Protein AF-A0A8E2ET18-F1 (afdb_monomer)

Sequence (145 aa):
GAASPPLRLKVGKSISYATQSGSLPVLRWWCASGIAFPHEDTVAKLASTHGHVPILDFWRRLRGEKMLFDNQVLVGATKMGHADVLEWWKRSGLRVEYKTCDIEEALEDGVEGERGRAVRRWWARNGLNLGVGTSEWMRTKVLCS

pLDDT: mean 87.76, std 13.19, range [45.88, 98.56]

Foldseek 3Di:
DDDDPPPPDPPDCVLVVCLLVLPPVVVVVVVVVPNDDPDQQSSLLSNLLNQNLVSVVVQCVVQPLNRHYALSSLLSNQQALRLVSLVSCQASQHKYKDFLQSNVVSLVNHDDDPSSVSSVVSCVVVPNDPDDDDDRRGDIDIRYD

Secondary structure (DSSP, 8-state):
-PPPPP-----TTHHHHHHHTT-HHHHHHHHHHT---S-THHHHHHHHHTT-HHHHHHHHHHHGGG----THHHHHHHHTT-HHHHHHHHHT---EEEEHHHHHHHHHTS--HHHHHHHHHHHHHTT--TTS-SSSTT-EEEE--

Mean predicted aligned error: 6.67 Å

Nearest PDB structures (foldseek):
  5et0-assembly1_A  TM=5.084E-01  e=1.749E-01  Mus musculus
  5o9z-assembly1_G  TM=3.323E-01  e=5.431E+00  Homo sapiens
  6sgb-assembly1_DH  TM=2.596E-01  e=3.201E+00  Trypanosoma brucei brucei

Organism: NCBI:txid574774

Solvent-accessible surface area (backbone atoms only — not comparable to full-atom values): 8189 Å² total; per-residue (Å²): 133,85,78,76,76,81,80,82,75,81,57,75,62,52,64,60,52,33,37,55,72,57,38,52,69,58,52,51,52,44,67,72,66,69,64,81,66,87,68,69,40,51,50,48,30,38,15,21,36,62,54,27,54,74,49,47,57,51,48,41,70,75,42,50,90,72,53,53,72,64,46,56,32,56,32,32,8,40,23,60,19,24,44,68,36,52,51,46,47,27,70,65,64,47,80,43,54,39,44,48,46,57,46,50,53,20,55,73,74,22,42,73,66,70,40,24,52,47,23,53,53,48,41,51,75,69,76,48,72,98,83,68,82,94,76,60,51,84,41,75,47,70,44,54,110

Radius of gyration: 17.79 Å; Cα contacts (8 Å, |Δi|>4): 189; chains: 1; bounding box: 34×25×70 Å

Structure (mmCIF, N/CA/C/O backbone):
data_AF-A0A8E2ET18-F1
#
_entry.id   AF-A0A8E2ET18-F1
#
loop_
_atom_site.group_PDB
_atom_site.id
_atom_site.type_symbol
_atom_site.label_atom_id
_atom_site.label_alt_id
_atom_site.label_comp_id
_atom_site.label_asym_id
_atom_site.label_entity_id
_atom_site.label_seq_id
_atom_site.pdbx_PDB_ins_code
_atom_site.Cartn_x
_atom_site.Cartn_y
_atom_site.Cartn_z
_atom_site.occupancy
_atom_site.B_iso_or_equiv
_atom_site.auth_seq_id
_atom_site.auth_comp_id
_atom_site.auth_asym_id
_atom_site.auth_atom_id
_atom_site.pdbx_PDB_model_num
ATOM 1 N N . GLY A 1 1 ? -18.620 9.160 45.066 1.00 45.88 1 GLY A N 1
ATOM 2 C CA . GLY A 1 1 ? -17.332 8.593 44.632 1.00 45.88 1 GLY A CA 1
ATOM 3 C C . GLY A 1 1 ? -16.980 9.196 43.295 1.00 45.88 1 GLY A C 1
ATOM 4 O O . GLY A 1 1 ? -17.777 9.067 42.378 1.00 45.88 1 GLY A O 1
ATOM 5 N N . ALA A 1 2 ? -15.870 9.926 43.202 1.00 49.50 2 ALA A N 1
ATOM 6 C CA . ALA A 1 2 ? -15.419 10.488 41.933 1.00 49.50 2 ALA A CA 1
ATOM 7 C C . ALA A 1 2 ? -14.844 9.354 41.071 1.00 49.50 2 ALA A C 1
ATOM 9 O O . ALA A 1 2 ? -13.917 8.670 41.501 1.00 49.50 2 ALA A O 1
ATOM 10 N N . ALA A 1 3 ? -15.421 9.127 39.889 1.00 61.16 3 ALA A N 1
ATOM 11 C CA . ALA A 1 3 ? -14.850 8.216 38.905 1.00 61.16 3 ALA A CA 1
ATOM 12 C C . ALA A 1 3 ? -13.451 8.723 38.529 1.00 61.16 3 ALA A C 1
ATOM 14 O O . ALA A 1 3 ? -13.287 9.899 38.197 1.00 61.16 3 ALA A O 1
ATOM 15 N N . SER A 1 4 ? -12.438 7.859 38.623 1.00 62.78 4 SER A N 1
ATOM 16 C CA . SER A 1 4 ? -11.083 8.185 38.177 1.00 62.78 4 SER A CA 1
ATOM 17 C C . SER A 1 4 ? -11.128 8.667 36.722 1.00 62.78 4 SER A C 1
ATOM 19 O O . SER A 1 4 ? -11.868 8.084 35.922 1.00 62.78 4 SER A O 1
ATOM 21 N N . PRO A 1 5 ? -10.378 9.723 36.355 1.00 68.25 5 PRO A N 1
ATOM 22 C CA . PRO A 1 5 ? -10.381 10.212 34.984 1.00 68.25 5 PRO A CA 1
ATOM 23 C C . PRO A 1 5 ? -9.969 9.076 34.036 1.00 68.25 5 PRO A C 1
ATOM 25 O O . PRO A 1 5 ? -9.073 8.297 34.382 1.00 68.25 5 PRO A O 1
ATOM 28 N N . PRO A 1 6 ? -10.602 8.953 32.855 1.00 67.31 6 PRO A N 1
ATOM 29 C CA . PRO A 1 6 ? -10.272 7.897 31.912 1.00 67.31 6 PRO A CA 1
ATOM 30 C C . PRO A 1 6 ? -8.781 7.969 31.568 1.00 67.31 6 PRO A C 1
ATOM 32 O O . PRO A 1 6 ? -8.273 9.016 31.157 1.00 67.31 6 PRO A O 1
ATOM 35 N N . LEU A 1 7 ? -8.075 6.853 31.772 1.00 70.25 7 LEU A N 1
ATOM 36 C CA . LEU A 1 7 ? -6.652 6.731 31.469 1.00 70.25 7 LEU A CA 1
ATOM 37 C C . LEU A 1 7 ? -6.436 7.035 29.982 1.00 70.25 7 LEU A C 1
ATOM 39 O O . LEU A 1 7 ? -6.838 6.264 29.111 1.00 70.25 7 LEU A O 1
ATOM 43 N N . ARG A 1 8 ? -5.789 8.167 29.675 1.00 63.09 8 ARG A N 1
ATOM 44 C CA . ARG A 1 8 ? -5.366 8.492 28.308 1.00 63.09 8 ARG A CA 1
ATOM 45 C C . ARG A 1 8 ? -4.223 7.565 27.916 1.00 63.09 8 ARG A C 1
ATOM 47 O O . ARG A 1 8 ? -3.061 7.828 28.225 1.00 63.09 8 ARG A O 1
ATOM 54 N N . LEU A 1 9 ? -4.558 6.476 27.236 1.00 64.50 9 LEU A N 1
ATOM 55 C CA . LEU A 1 9 ? -3.570 5.553 26.695 1.00 64.50 9 LEU A CA 1
ATOM 56 C C . LEU A 1 9 ? -2.723 6.275 25.642 1.00 64.50 9 LEU A C 1
ATOM 58 O O . LEU A 1 9 ? -3.234 6.783 24.643 1.00 64.50 9 LEU A O 1
ATOM 62 N N . LYS A 1 10 ? -1.404 6.304 25.852 1.00 65.00 10 LYS A N 1
ATOM 63 C CA . LYS A 1 10 ? -0.439 6.709 24.825 1.00 65.00 10 LYS A CA 1
ATOM 64 C C . LYS A 1 10 ? -0.258 5.545 23.862 1.00 65.00 10 LYS A C 1
ATOM 66 O O . LYS A 1 10 ? 0.724 4.816 23.912 1.00 65.00 10 LYS A O 1
ATOM 71 N N . VAL A 1 11 ? -1.248 5.390 22.997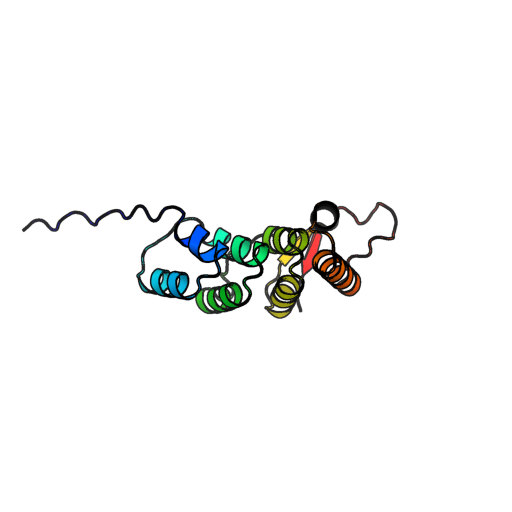 1.00 64.56 11 VAL A N 1
ATOM 72 C CA . VAL A 1 11 ? -1.327 4.374 21.945 1.00 64.56 11 VAL A CA 1
ATOM 73 C C . VAL A 1 11 ? -0.075 4.278 21.067 1.00 64.56 11 VAL A C 1
ATOM 75 O O . VAL A 1 11 ? 0.260 3.192 20.601 1.00 64.56 11 VAL A O 1
ATOM 78 N N . GLY A 1 12 ? 0.678 5.375 20.931 1.00 68.38 12 GLY A N 1
ATOM 79 C CA . GLY A 1 12 ? 2.023 5.371 20.357 1.00 68.38 12 GLY A CA 1
ATOM 80 C C . GLY A 1 12 ? 2.080 4.801 18.936 1.00 68.38 12 GLY A C 1
ATOM 81 O O . GLY A 1 12 ? 1.095 4.799 18.206 1.00 68.38 12 GLY A O 1
ATOM 82 N N . LYS A 1 13 ? 3.256 4.301 18.543 1.00 79.19 13 LYS A N 1
ATOM 83 C CA . LYS A 1 13 ? 3.495 3.651 17.240 1.00 79.19 13 LYS A CA 1
ATOM 84 C C . LYS A 1 13 ? 3.150 2.149 17.249 1.00 79.19 13 LYS A C 1
ATOM 86 O O . LYS A 1 13 ? 3.586 1.421 16.363 1.00 79.19 13 LYS A O 1
ATOM 91 N N . SER A 1 14 ? 2.404 1.660 18.243 1.00 87.31 14 SER A N 1
ATOM 92 C CA . SER A 1 14 ? 2.193 0.222 18.477 1.00 87.31 14 SER A CA 1
ATOM 93 C C . SER A 1 14 ? 1.501 -0.476 17.307 1.00 87.31 14 SER A C 1
ATOM 95 O O . SER A 1 14 ? 1.987 -1.505 16.841 1.00 87.31 14 SER A O 1
ATOM 97 N N . ILE A 1 15 ? 0.428 0.114 16.766 1.00 88.62 15 ILE A N 1
ATOM 98 C CA . ILE A 1 15 ? -0.224 -0.405 15.552 1.00 88.62 15 ILE A 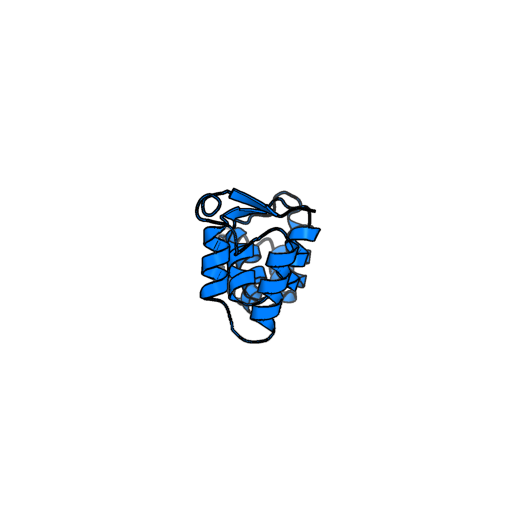CA 1
ATOM 99 C C . ILE A 1 15 ? 0.725 -0.371 14.357 1.00 88.62 15 ILE A C 1
ATOM 101 O O . ILE A 1 15 ? 0.764 -1.324 13.581 1.00 88.62 15 ILE A O 1
ATOM 105 N N . SER A 1 16 ? 1.518 0.690 14.212 1.00 90.62 16 SER A N 1
ATOM 106 C CA . SER A 1 16 ? 2.485 0.799 13.122 1.00 90.62 16 SER A CA 1
ATOM 107 C C . SER A 1 16 ? 3.538 -0.308 13.197 1.00 90.62 16 SER A C 1
ATOM 109 O O . SER A 1 16 ? 3.862 -0.898 12.171 1.00 90.62 16 SER A O 1
ATOM 111 N N . TYR A 1 17 ? 4.050 -0.629 14.389 1.00 91.56 17 TYR A N 1
ATOM 112 C CA . TYR A 1 17 ? 5.002 -1.729 14.573 1.00 91.56 17 TYR A CA 1
ATOM 113 C C . TYR A 1 17 ? 4.358 -3.098 14.357 1.00 91.56 17 TYR A C 1
ATOM 115 O O . TYR A 1 17 ? 4.947 -3.942 13.689 1.00 91.56 17 TYR A O 1
ATOM 123 N N . ALA A 1 18 ? 3.139 -3.306 14.863 1.00 92.56 18 ALA A N 1
ATOM 124 C CA . ALA A 1 18 ? 2.386 -4.535 14.621 1.00 92.56 18 ALA A CA 1
ATOM 125 C C . ALA A 1 18 ? 2.108 -4.748 13.126 1.00 92.56 18 ALA A C 1
ATOM 127 O O . ALA A 1 18 ? 2.178 -5.870 12.634 1.00 92.56 18 ALA A O 1
ATOM 128 N N . THR A 1 19 ? 1.832 -3.666 12.397 1.00 94.75 19 THR A N 1
ATOM 129 C CA . THR A 1 19 ? 1.609 -3.717 10.951 1.00 94.75 19 THR A CA 1
ATOM 130 C C . THR A 1 19 ? 2.900 -4.042 10.210 1.00 94.75 19 THR A C 1
ATOM 132 O O . THR A 1 19 ? 2.894 -4.933 9.373 1.00 94.75 19 THR A O 1
ATOM 135 N N . GLN A 1 20 ? 4.015 -3.383 10.543 1.00 95.06 20 GLN A N 1
ATOM 136 C CA . GLN A 1 20 ? 5.326 -3.662 9.937 1.00 95.06 20 GLN A CA 1
ATOM 137 C C . GLN A 1 20 ? 5.764 -5.117 10.142 1.00 95.06 20 GLN A C 1
ATOM 139 O O . GLN A 1 20 ? 6.275 -5.742 9.215 1.00 95.06 20 GLN A O 1
ATOM 144 N N . SER A 1 21 ? 5.515 -5.678 11.329 1.00 95.75 21 SER A N 1
ATOM 145 C CA . SER A 1 21 ? 5.849 -7.071 11.644 1.00 95.75 21 SER A CA 1
ATOM 146 C C . SER A 1 21 ? 4.866 -8.1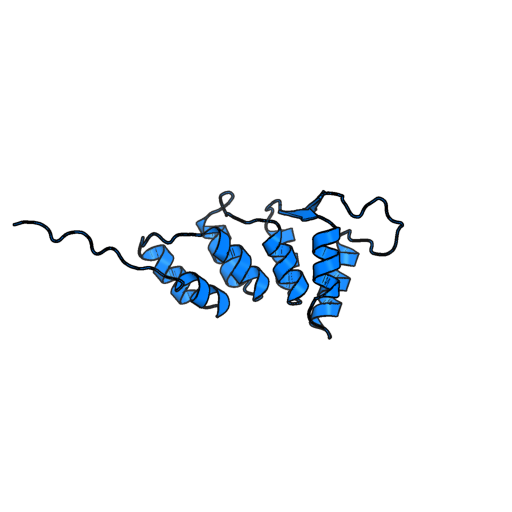01 11.081 1.00 95.75 21 SER A C 1
ATOM 148 O O . SER A 1 21 ? 5.103 -9.298 11.228 1.00 95.75 21 SER A O 1
ATOM 150 N N . GLY A 1 22 ? 3.766 -7.674 10.451 1.00 95.56 22 GLY A N 1
ATOM 151 C CA . GLY A 1 22 ? 2.751 -8.586 9.919 1.00 95.56 22 GLY A CA 1
ATOM 152 C C . GLY A 1 22 ? 1.857 -9.217 10.991 1.00 95.56 22 GLY A C 1
ATOM 153 O O . GLY A 1 22 ? 1.167 -10.204 10.727 1.00 95.56 22 GLY A O 1
ATOM 154 N N . SER A 1 23 ? 1.840 -8.669 12.210 1.00 96.06 23 SER A N 1
ATOM 155 C CA . SER A 1 23 ? 1.109 -9.233 13.347 1.00 96.06 23 SER A CA 1
ATOM 156 C C . SER A 1 23 ? -0.388 -8.911 13.297 1.00 96.06 23 SER A C 1
ATOM 158 O O . SER A 1 23 ? -0.919 -8.059 14.019 1.00 96.06 23 SER A O 1
ATOM 160 N N . LEU A 1 24 ? -1.104 -9.648 12.447 1.00 95.38 24 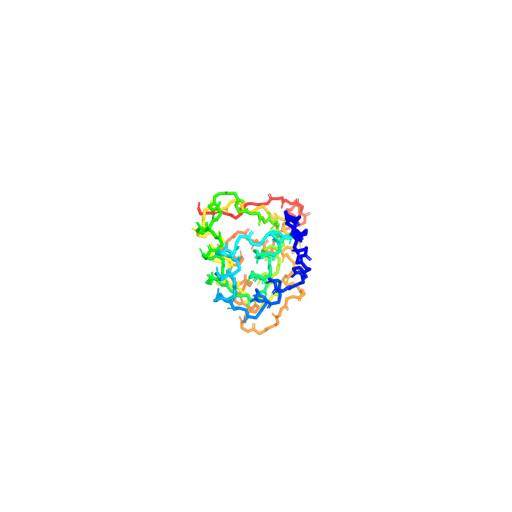LEU A N 1
ATOM 161 C CA . LEU A 1 24 ? -2.561 -9.586 12.346 1.00 95.38 24 LEU A CA 1
ATOM 162 C C . LEU A 1 24 ? -3.292 -9.834 13.689 1.00 95.38 24 LEU A C 1
ATOM 164 O O . LEU A 1 24 ? -4.286 -9.148 13.935 1.00 95.38 24 LEU A O 1
ATOM 168 N N . PRO A 1 25 ? -2.852 -10.746 14.586 1.00 95.25 25 PRO A N 1
ATOM 169 C CA . PRO A 1 25 ? -3.506 -10.932 15.884 1.00 95.25 25 PRO A CA 1
ATOM 170 C C . PRO A 1 25 ? -3.521 -9.663 16.746 1.00 95.25 25 PRO A C 1
ATOM 172 O O . PRO A 1 25 ? -4.550 -9.343 17.342 1.00 95.25 25 PRO A O 1
ATOM 175 N N . VAL A 1 26 ? -2.421 -8.902 16.761 1.00 92.31 26 VAL A N 1
ATOM 176 C CA . VAL A 1 26 ? -2.330 -7.645 17.523 1.00 92.31 26 VAL A CA 1
ATOM 177 C C . VAL A 1 26 ? -3.259 -6.586 16.931 1.00 92.31 26 VAL A C 1
ATOM 179 O O . VAL A 1 26 ? -3.986 -5.930 17.673 1.00 92.31 26 VAL A O 1
ATOM 182 N N . LEU A 1 27 ? -3.308 -6.468 15.600 1.00 91.38 27 LEU A N 1
ATOM 183 C CA . LEU A 1 27 ? -4.244 -5.573 14.907 1.00 91.38 27 LEU A CA 1
ATOM 184 C C . LEU A 1 27 ? -5.710 -5.914 15.207 1.00 91.38 27 LEU A C 1
ATOM 186 O O . LEU A 1 27 ? -6.503 -5.010 15.475 1.00 91.38 27 LEU A O 1
ATOM 190 N N . ARG A 1 28 ? -6.071 -7.204 15.208 1.00 93.00 28 ARG A N 1
ATOM 191 C CA . ARG A 1 28 ? -7.427 -7.661 15.558 1.00 93.00 28 ARG A CA 1
ATOM 192 C C . ARG A 1 28 ? -7.794 -7.292 16.986 1.00 93.00 28 ARG A C 1
ATOM 194 O O . ARG A 1 28 ? -8.860 -6.720 17.202 1.00 93.00 28 ARG A O 1
ATOM 201 N N . TRP A 1 29 ? -6.913 -7.604 17.936 1.00 91.88 29 TRP A N 1
ATOM 202 C CA . TRP A 1 29 ? -7.132 -7.279 19.342 1.00 91.88 29 TRP A CA 1
ATOM 203 C C . TRP A 1 29 ? -7.312 -5.774 19.532 1.00 91.88 29 TRP A C 1
ATOM 205 O O . TRP A 1 29 ? -8.261 -5.336 20.179 1.00 91.88 29 TRP A O 1
ATOM 215 N N . TRP A 1 30 ? -6.457 -4.975 18.894 1.00 89.56 30 TRP A N 1
ATOM 216 C CA . TRP A 1 30 ? -6.533 -3.528 19.008 1.00 89.56 30 TRP A CA 1
ATOM 217 C C . TRP A 1 30 ? -7.841 -2.973 18.446 1.00 89.56 30 TRP A C 1
ATOM 219 O O . TRP A 1 30 ? -8.500 -2.177 19.110 1.00 89.56 30 TRP A O 1
ATOM 229 N N . CYS A 1 31 ? -8.273 -3.429 17.268 1.00 88.06 31 CYS A N 1
ATOM 230 C CA . CYS A 1 31 ? -9.552 -2.996 16.699 1.00 88.06 31 CYS A CA 1
ATOM 231 C C . CYS A 1 31 ? -10.744 -3.404 17.579 1.00 88.06 31 CYS A C 1
ATOM 233 O O . CYS A 1 31 ? -11.695 -2.638 17.705 1.00 88.06 31 CYS A O 1
ATOM 235 N N . ALA A 1 32 ? -10.683 -4.575 18.223 1.00 90.75 32 ALA A N 1
ATOM 236 C CA . ALA A 1 32 ? -11.716 -5.036 19.151 1.00 90.75 32 ALA A CA 1
ATOM 237 C C . ALA A 1 32 ? -11.723 -4.264 20.485 1.00 90.75 32 ALA A C 1
ATOM 239 O O . ALA A 1 32 ? -12.765 -4.162 21.126 1.00 90.75 32 ALA A O 1
ATOM 240 N N . SER A 1 33 ? -10.584 -3.702 20.898 1.00 89.12 33 SER A N 1
ATOM 241 C CA . SER A 1 33 ? -10.456 -2.975 22.168 1.00 89.12 33 SER A CA 1
ATOM 242 C C . SER A 1 33 ? -11.198 -1.631 22.200 1.00 89.12 33 SER A C 1
ATOM 244 O O . SER A 1 33 ? -11.389 -1.066 23.274 1.00 89.12 33 SER A O 1
ATOM 246 N N . GLY A 1 34 ? -11.572 -1.081 21.037 1.00 84.31 34 GLY A N 1
ATOM 247 C CA . GLY A 1 34 ? -12.160 0.259 20.926 1.00 84.31 34 GLY A CA 1
ATOM 248 C C . GLY A 1 34 ? -11.185 1.401 21.242 1.00 84.31 34 GLY A C 1
ATOM 249 O O . GLY A 1 34 ? -11.588 2.563 21.285 1.00 84.31 34 GLY A O 1
ATOM 250 N N . ILE A 1 35 ? -9.901 1.097 21.456 1.00 85.38 35 ILE A N 1
ATOM 251 C CA . ILE A 1 35 ? -8.875 2.100 21.719 1.00 85.38 35 ILE A CA 1
ATOM 252 C C . ILE A 1 35 ? -8.600 2.867 20.421 1.00 85.38 35 ILE A C 1
ATOM 254 O O . ILE A 1 35 ? -7.981 2.350 19.487 1.00 85.38 35 ILE A O 1
ATOM 258 N N . ALA A 1 36 ? -9.031 4.128 20.388 1.00 81.75 36 ALA A N 1
ATOM 259 C CA . ALA A 1 36 ? -8.751 5.028 19.279 1.00 81.75 36 ALA A CA 1
ATOM 260 C C . ALA A 1 36 ? -7.240 5.196 19.092 1.00 81.75 36 ALA A C 1
ATOM 262 O O . ALA A 1 36 ? -6.496 5.412 20.052 1.00 81.75 36 ALA A O 1
ATOM 263 N N . PHE A 1 37 ? -6.790 5.136 17.847 1.00 81.12 37 PHE A N 1
ATOM 264 C CA . PHE A 1 37 ? -5.408 5.405 17.490 1.00 81.12 37 PHE A CA 1
ATOM 265 C C . PHE A 1 37 ? -5.374 6.406 16.332 1.00 81.12 37 PHE A C 1
ATOM 267 O O . PHE A 1 37 ? -6.203 6.326 15.425 1.00 81.12 37 PHE A O 1
ATOM 274 N N . PRO A 1 38 ? -4.459 7.386 16.371 1.00 74.50 38 PRO A N 1
ATOM 275 C CA . PRO A 1 38 ? -4.310 8.331 15.276 1.00 74.50 38 PRO A CA 1
ATOM 276 C C . PRO A 1 38 ? -3.675 7.640 14.057 1.00 74.50 38 PRO A C 1
ATOM 278 O O . PRO A 1 38 ? -2.938 6.665 14.206 1.00 74.50 38 PRO A O 1
ATOM 281 N N . HIS A 1 39 ? -3.911 8.192 12.863 1.00 80.19 39 HIS A N 1
ATOM 282 C CA . HIS A 1 39 ? -3.280 7.787 11.596 1.00 80.19 39 HIS A CA 1
ATOM 283 C C . HIS A 1 39 ? -3.685 6.403 11.048 1.00 80.19 39 HIS A C 1
ATOM 285 O O . HIS A 1 39 ? -2.832 5.582 10.703 1.00 80.19 39 HIS A O 1
ATOM 291 N N . GLU A 1 40 ? -4.989 6.121 10.944 1.00 83.12 40 GLU A N 1
ATOM 292 C CA . GLU A 1 40 ? -5.494 4.863 10.358 1.00 83.12 40 GLU A CA 1
ATOM 293 C C . GLU A 1 40 ? -5.042 4.616 8.908 1.00 83.12 40 GLU A C 1
ATOM 295 O O . GLU A 1 40 ? -4.887 3.464 8.496 1.00 83.12 40 GLU A O 1
ATOM 300 N N . ASP A 1 41 ? -4.780 5.689 8.162 1.00 82.75 41 ASP A N 1
ATOM 301 C CA . ASP A 1 41 ? -4.220 5.688 6.807 1.00 82.75 41 ASP A CA 1
ATOM 302 C C . ASP A 1 41 ? -2.840 5.007 6.739 1.00 82.75 41 ASP A C 1
ATOM 304 O O . ASP A 1 41 ? -2.479 4.385 5.736 1.00 82.75 41 ASP A O 1
ATOM 308 N N . THR A 1 42 ? -2.080 5.030 7.841 1.00 90.62 42 THR A N 1
ATOM 309 C CA . THR A 1 42 ? -0.743 4.424 7.881 1.00 90.62 42 THR A CA 1
ATOM 310 C C . THR A 1 42 ? -0.768 2.902 7.833 1.00 90.62 42 THR A C 1
ATOM 312 O O . THR A 1 42 ? 0.221 2.308 7.406 1.00 90.62 42 THR A O 1
ATOM 315 N N . VAL A 1 43 ? -1.872 2.255 8.223 1.00 94.38 43 VAL A N 1
ATOM 316 C CA . VAL A 1 43 ? -1.963 0.786 8.239 1.00 94.38 43 VAL A CA 1
ATOM 317 C C . VAL A 1 43 ? -1.915 0.232 6.820 1.00 94.38 43 VAL A C 1
ATOM 319 O O . VAL A 1 43 ? -1.109 -0.654 6.542 1.00 94.38 43 VAL A O 1
ATOM 322 N N . ALA A 1 44 ? -2.711 0.791 5.903 1.00 96.56 44 ALA A N 1
ATOM 323 C CA . ALA A 1 44 ? -2.732 0.362 4.506 1.00 96.56 44 ALA A CA 1
ATOM 324 C C . ALA A 1 44 ? -1.366 0.574 3.835 1.00 96.56 44 ALA A C 1
ATOM 326 O O . ALA A 1 44 ? -0.860 -0.323 3.154 1.00 96.56 44 ALA A O 1
ATOM 327 N N . LYS A 1 45 ? -0.726 1.722 4.095 1.00 96.88 45 LYS A N 1
ATOM 328 C CA . LYS A 1 45 ? 0.624 2.021 3.603 1.00 96.88 45 LYS A CA 1
ATOM 329 C C . LYS A 1 45 ? 1.655 1.025 4.124 1.00 96.88 45 LYS A C 1
ATOM 331 O O . LYS A 1 45 ? 2.329 0.383 3.328 1.00 96.88 45 LYS A O 1
ATOM 336 N N . LEU A 1 46 ? 1.752 0.848 5.442 1.00 97.12 46 LEU A N 1
ATOM 337 C CA . LEU A 1 46 ? 2.750 -0.036 6.050 1.00 97.12 46 LEU A CA 1
ATOM 338 C C . LEU A 1 46 ? 2.547 -1.496 5.648 1.00 97.12 46 LEU A C 1
ATOM 340 O O . LEU A 1 46 ? 3.530 -2.169 5.346 1.00 97.12 46 LEU A O 1
ATOM 344 N N . ALA A 1 47 ? 1.299 -1.968 5.604 1.00 98.00 47 ALA A N 1
ATOM 345 C CA . ALA A 1 47 ? 0.990 -3.314 5.141 1.00 98.00 47 ALA A CA 1
ATOM 346 C C . ALA A 1 47 ? 1.403 -3.500 3.676 1.00 98.00 47 ALA A C 1
ATOM 348 O O . ALA A 1 47 ? 1.972 -4.532 3.336 1.00 98.00 47 ALA A O 1
ATOM 349 N N . SER A 1 48 ? 1.197 -2.484 2.833 1.00 98.44 48 SER A N 1
ATOM 350 C CA . SER A 1 48 ? 1.598 -2.545 1.427 1.00 98.44 48 SER A CA 1
ATOM 351 C C . SER A 1 48 ? 3.118 -2.541 1.251 1.00 98.44 48 SER A C 1
ATOM 353 O O . SER A 1 48 ? 3.655 -3.361 0.511 1.00 98.44 48 SER A O 1
ATOM 355 N N . THR A 1 49 ? 3.825 -1.672 1.979 1.00 98.31 49 THR A N 1
ATOM 356 C CA . THR A 1 49 ? 5.293 -1.593 1.959 1.00 98.31 49 THR A CA 1
ATOM 357 C C . THR A 1 49 ? 5.961 -2.876 2.453 1.00 98.31 49 THR A C 1
ATOM 359 O O . THR A 1 49 ? 7.047 -3.187 1.990 1.00 98.31 49 THR A O 1
ATOM 362 N N . HIS A 1 50 ? 5.342 -3.620 3.374 1.00 98.06 50 HIS A N 1
ATOM 363 C CA . HIS A 1 50 ? 5.945 -4.820 3.975 1.00 98.06 50 HIS A CA 1
ATOM 364 C C . HIS A 1 50 ? 5.359 -6.142 3.451 1.00 98.06 50 HIS A C 1
ATOM 366 O O . HIS A 1 50 ? 5.705 -7.204 3.967 1.00 98.06 50 HIS A O 1
ATOM 372 N N . GLY A 1 51 ? 4.479 -6.102 2.444 1.00 97.94 51 GLY A N 1
ATOM 373 C CA . GLY A 1 51 ? 3.969 -7.317 1.799 1.00 97.94 51 GLY A CA 1
ATOM 374 C C . GLY A 1 51 ? 2.849 -8.037 2.557 1.00 97.94 51 GLY A C 1
ATOM 375 O O . GLY A 1 51 ? 2.632 -9.229 2.357 1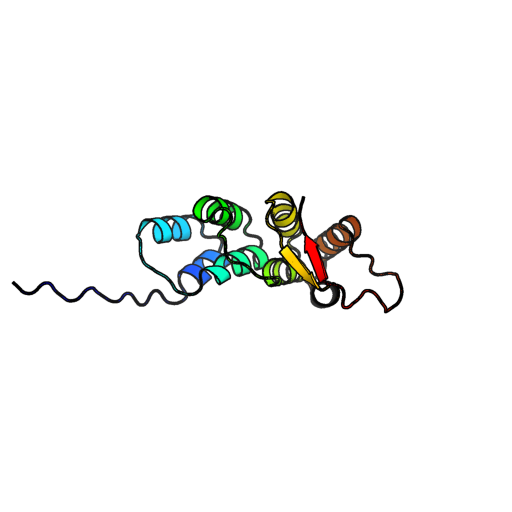.00 97.94 51 GLY A O 1
ATOM 376 N N . HIS A 1 52 ? 2.125 -7.357 3.450 1.00 98.38 52 HIS A N 1
ATOM 377 C CA . HIS A 1 52 ? 1.158 -7.991 4.356 1.00 98.38 52 HIS A CA 1
ATOM 378 C C . HIS A 1 52 ? -0.275 -7.980 3.814 1.00 98.38 52 HIS A C 1
ATOM 380 O O . HIS A 1 52 ? -1.170 -7.352 4.390 1.00 98.38 52 HIS A O 1
ATOM 386 N N . VAL A 1 53 ? -0.524 -8.739 2.743 1.00 98.44 53 VAL A N 1
ATOM 387 C CA . VAL A 1 53 ? -1.874 -8.937 2.171 1.00 98.44 53 VAL A CA 1
ATOM 388 C C . VAL A 1 53 ? -2.930 -9.349 3.217 1.00 98.44 53 VAL A C 1
ATOM 390 O O . VAL A 1 53 ? -4.005 -8.747 3.226 1.00 98.44 53 VAL A O 1
ATOM 393 N N . PRO A 1 54 ? -2.663 -10.264 4.178 1.00 98.31 54 PRO A N 1
ATOM 394 C CA . PRO A 1 54 ? -3.659 -10.626 5.193 1.00 98.31 54 PRO A CA 1
ATOM 395 C C . PRO A 1 54 ? -4.121 -9.454 6.074 1.00 98.31 54 PRO A C 1
ATOM 397 O O . PRO A 1 54 ? -5.259 -9.448 6.556 1.00 98.31 54 PRO A O 1
ATOM 400 N N . ILE A 1 55 ? -3.250 -8.461 6.296 1.00 97.81 55 ILE A N 1
ATOM 401 C CA . ILE A 1 55 ? -3.608 -7.236 7.018 1.00 97.81 55 ILE A CA 1
ATOM 402 C C . ILE A 1 55 ? -4.484 -6.349 6.135 1.00 97.81 55 ILE A C 1
ATOM 404 O O . ILE A 1 55 ? -5.502 -5.865 6.625 1.00 97.81 55 ILE A O 1
ATOM 408 N N . LEU A 1 56 ? -4.150 -6.186 4.851 1.00 97.56 56 LEU A N 1
ATOM 409 C CA . LEU A 1 56 ? -4.972 -5.434 3.895 1.00 97.56 56 LEU A CA 1
ATOM 410 C C . LEU A 1 56 ? -6.387 -6.025 3.776 1.00 97.56 56 LEU A C 1
ATOM 412 O O . LEU A 1 56 ? -7.369 -5.292 3.889 1.00 97.56 56 LEU A O 1
ATOM 416 N N . ASP A 1 57 ? -6.510 -7.351 3.681 1.00 97.69 57 ASP A N 1
ATOM 417 C CA . ASP A 1 57 ? -7.799 -8.057 3.674 1.00 97.69 57 ASP A CA 1
ATOM 418 C C . ASP A 1 57 ? -8.617 -7.826 4.948 1.00 97.69 57 ASP A C 1
ATOM 420 O O . ASP A 1 57 ? -9.844 -7.679 4.919 1.00 97.69 57 ASP A O 1
ATOM 424 N N . PHE A 1 58 ? -7.962 -7.856 6.108 1.00 96.69 58 PHE A N 1
ATOM 425 C CA . PHE A 1 58 ? -8.626 -7.557 7.371 1.00 96.69 58 PHE A CA 1
ATOM 426 C C . PHE A 1 58 ? -9.081 -6.094 7.425 1.00 96.69 58 PHE A C 1
ATOM 428 O O . PHE A 1 58 ? -10.230 -5.825 7.780 1.00 96.69 58 PHE A O 1
ATOM 435 N N . TRP A 1 59 ? -8.215 -5.167 7.017 1.00 95.19 59 TRP A N 1
ATOM 436 C CA . TRP A 1 59 ? -8.493 -3.734 7.041 1.00 95.19 59 TRP A CA 1
ATOM 437 C C . TRP A 1 59 ? -9.642 -3.356 6.107 1.00 95.19 59 TRP A C 1
ATOM 439 O O . TRP A 1 59 ? -10.569 -2.652 6.513 1.00 95.19 59 TRP A O 1
ATOM 449 N N . ARG A 1 60 ? -9.644 -3.914 4.891 1.00 94.94 60 ARG A N 1
ATOM 450 C CA . ARG A 1 60 ? -10.722 -3.757 3.910 1.00 94.94 60 ARG A CA 1
ATOM 451 C C . ARG A 1 60 ? -12.054 -4.264 4.445 1.00 94.94 60 ARG A C 1
ATOM 453 O O . ARG A 1 60 ? -13.058 -3.585 4.270 1.00 94.94 60 ARG A O 1
ATOM 460 N N . ARG A 1 61 ? -12.082 -5.412 5.130 1.00 95.56 61 ARG A N 1
ATOM 461 C CA . ARG A 1 61 ? -13.314 -5.923 5.758 1.00 95.56 61 ARG A CA 1
ATOM 462 C C . ARG A 1 61 ? -13.823 -5.028 6.884 1.00 95.56 61 ARG A C 1
ATOM 464 O O . ARG A 1 61 ? -15.030 -4.897 7.040 1.00 95.56 61 ARG A O 1
ATOM 471 N N . LEU A 1 62 ? -12.921 -4.419 7.654 1.00 92.94 62 LEU A N 1
ATOM 472 C CA . LEU A 1 62 ? -13.291 -3.555 8.775 1.00 92.94 62 LEU A CA 1
ATOM 473 C C . LEU A 1 62 ? -13.820 -2.188 8.317 1.00 92.94 62 LEU A C 1
ATOM 475 O O . LEU A 1 62 ? -14.752 -1.658 8.916 1.00 92.94 62 LEU A O 1
ATOM 479 N N . ARG A 1 63 ? -13.215 -1.601 7.278 1.00 92.44 63 ARG A N 1
ATOM 480 C CA . ARG A 1 63 ? -13.524 -0.230 6.827 1.00 92.44 63 ARG A CA 1
ATOM 481 C C . ARG A 1 63 ? -14.413 -0.162 5.591 1.00 92.44 63 ARG A C 1
ATOM 483 O O . ARG A 1 63 ? -15.032 0.874 5.347 1.00 92.44 63 ARG A O 1
ATOM 490 N N . GLY A 1 64 ? -14.485 -1.236 4.811 1.00 92.31 64 GLY A N 1
ATOM 491 C CA . GLY A 1 64 ? -15.183 -1.240 3.532 1.00 92.31 64 GLY A CA 1
ATOM 492 C C . GLY A 1 64 ? -14.622 -0.161 2.609 1.00 92.31 64 GLY A C 1
ATOM 493 O O . GLY A 1 64 ? -13.407 -0.013 2.469 1.00 92.31 64 GLY A O 1
ATOM 494 N N . GLU A 1 65 ? -15.504 0.582 1.944 1.00 88.88 65 GLU A N 1
ATOM 495 C CA . GLU A 1 65 ? -15.147 1.661 1.004 1.00 88.88 65 GLU A CA 1
ATOM 496 C C . GLU A 1 65 ? -14.551 2.893 1.683 1.00 88.88 65 GLU A C 1
ATOM 498 O O . GLU A 1 65 ? -13.873 3.678 1.033 1.00 88.88 65 GLU A O 1
ATOM 503 N N . LYS A 1 66 ? -14.728 3.030 3.001 1.00 90.38 66 LYS A N 1
ATOM 504 C CA . LYS A 1 66 ? -14.168 4.135 3.792 1.00 90.38 66 LYS A CA 1
ATOM 505 C C . LYS A 1 66 ? -12.720 3.882 4.221 1.00 90.38 66 LYS A C 1
ATOM 507 O O . LYS A 1 66 ? -12.219 4.554 5.119 1.00 90.38 66 LYS A O 1
ATOM 512 N N . MET A 1 67 ? -12.065 2.871 3.650 1.00 92.81 67 MET A N 1
ATOM 513 C CA . MET A 1 67 ? -10.665 2.582 3.933 1.00 92.81 67 MET A CA 1
ATOM 514 C C . MET A 1 67 ? -9.801 3.756 3.473 1.00 92.81 67 MET A C 1
ATOM 516 O O . MET A 1 67 ? -9.864 4.149 2.314 1.00 92.81 67 MET A O 1
ATOM 520 N N . LEU A 1 68 ? -9.004 4.309 4.385 1.00 92.88 68 LEU A N 1
ATOM 521 C CA . LEU A 1 68 ? -8.135 5.448 4.102 1.00 92.88 68 LEU A CA 1
ATOM 522 C C . LEU A 1 68 ? -6.803 4.963 3.525 1.00 92.88 68 LEU A C 1
ATOM 524 O O . LEU A 1 68 ? -6.160 4.084 4.104 1.00 92.88 68 LEU A O 1
ATOM 528 N N . PHE A 1 69 ? -6.406 5.534 2.391 1.00 94.94 69 PHE A N 1
ATOM 529 C CA . PHE A 1 69 ? -5.134 5.286 1.716 1.00 94.94 69 PHE A CA 1
ATOM 530 C C . PHE A 1 69 ? -4.821 6.422 0.731 1.00 94.94 69 PHE A C 1
ATOM 532 O O . PHE A 1 69 ? -5.707 7.185 0.349 1.00 94.94 69 PHE A O 1
ATOM 539 N N . ASP A 1 70 ? -3.563 6.502 0.307 1.00 94.19 70 ASP A N 1
ATOM 540 C CA . ASP A 1 70 ? -3.069 7.381 -0.755 1.00 94.19 70 ASP A CA 1
ATOM 541 C C . ASP A 1 70 ? -2.247 6.570 -1.779 1.00 94.19 70 ASP A C 1
ATOM 543 O O . ASP A 1 70 ? -2.144 5.343 -1.686 1.00 94.19 70 ASP A O 1
ATOM 547 N N . ASN A 1 71 ? -1.641 7.239 -2.763 1.00 93.62 71 ASN A N 1
ATOM 548 C CA . ASN A 1 71 ? -0.809 6.591 -3.783 1.00 93.62 71 ASN A CA 1
ATOM 549 C C . ASN A 1 71 ? 0.425 5.863 -3.204 1.00 93.62 71 ASN A C 1
ATOM 551 O O . ASN A 1 71 ? 0.997 4.997 -3.876 1.00 93.62 71 ASN A O 1
ATOM 555 N N . GLN A 1 72 ? 0.829 6.152 -1.958 1.00 96.38 72 GLN A N 1
ATOM 556 C CA . GLN A 1 72 ? 2.007 5.543 -1.336 1.00 96.38 72 GLN A CA 1
ATOM 557 C C . GLN A 1 72 ? 1.837 4.044 -1.099 1.00 96.38 72 GLN A C 1
ATOM 559 O O . GLN A 1 72 ? 2.833 3.331 -0.966 1.00 96.38 72 GLN A O 1
ATOM 564 N N . VAL A 1 73 ? 0.600 3.537 -1.090 1.00 97.69 73 VAL A N 1
ATOM 565 C CA . VAL A 1 73 ? 0.347 2.092 -1.017 1.00 97.69 73 VAL A CA 1
ATOM 566 C C . VAL A 1 73 ? 0.920 1.353 -2.230 1.00 97.69 73 VAL A C 1
ATOM 568 O O . VAL A 1 73 ? 1.451 0.254 -2.079 1.00 97.69 73 VAL A O 1
ATOM 571 N N . LEU A 1 74 ? 0.903 1.976 -3.415 1.00 97.81 74 LEU A N 1
ATOM 572 C CA . LEU A 1 74 ? 1.480 1.403 -4.634 1.00 97.81 74 LEU A CA 1
ATOM 573 C C . LEU A 1 74 ? 2.982 1.666 -4.719 1.00 97.81 74 LEU A C 1
ATOM 575 O O . LEU A 1 74 ? 3.734 0.752 -5.057 1.00 97.81 74 LEU A O 1
ATOM 579 N N . VAL A 1 75 ? 3.431 2.874 -4.361 1.00 97.69 75 VAL A N 1
ATOM 580 C CA . VAL A 1 75 ? 4.861 3.242 -4.326 1.00 97.69 75 VAL A CA 1
ATOM 581 C C . VAL A 1 75 ? 5.631 2.312 -3.388 1.00 97.69 75 VAL A C 1
ATOM 583 O O . VAL A 1 75 ? 6.617 1.701 -3.791 1.00 97.69 75 VAL A O 1
ATOM 586 N N . GLY A 1 76 ? 5.148 2.130 -2.154 1.00 97.81 76 GLY A N 1
ATOM 587 C CA . GLY A 1 76 ? 5.793 1.281 -1.154 1.00 97.81 76 GLY A CA 1
ATOM 588 C C . GLY A 1 76 ? 5.867 -0.187 -1.572 1.00 97.81 76 GLY A C 1
ATOM 589 O O . GLY A 1 76 ? 6.927 -0.800 -1.465 1.00 97.81 76 GLY A O 1
ATOM 590 N N . ALA A 1 77 ? 4.768 -0.741 -2.091 1.00 98.31 77 ALA A N 1
ATOM 591 C CA . ALA A 1 77 ? 4.743 -2.111 -2.605 1.00 98.31 77 ALA A CA 1
ATOM 592 C C . ALA A 1 77 ? 5.686 -2.291 -3.805 1.00 98.31 77 ALA A C 1
ATOM 594 O O . ALA A 1 77 ? 6.363 -3.313 -3.920 1.00 98.31 77 ALA A O 1
ATOM 595 N N . THR A 1 78 ? 5.766 -1.280 -4.673 1.00 98.25 78 THR A N 1
ATOM 596 C CA . THR A 1 78 ? 6.643 -1.283 -5.847 1.00 98.25 78 THR A CA 1
ATOM 597 C C . THR A 1 78 ? 8.110 -1.295 -5.433 1.00 98.25 78 THR A C 1
ATOM 599 O O . THR A 1 78 ? 8.854 -2.193 -5.830 1.00 98.25 78 THR A O 1
ATOM 602 N N . LYS A 1 79 ? 8.495 -0.359 -4.559 1.00 98.06 79 LYS A N 1
ATOM 603 C CA . LYS A 1 79 ? 9.868 -0.193 -4.072 1.00 98.06 79 LYS A CA 1
ATOM 604 C C . LYS A 1 79 ? 10.364 -1.436 -3.328 1.00 98.06 79 LYS A C 1
ATOM 606 O O . LYS A 1 79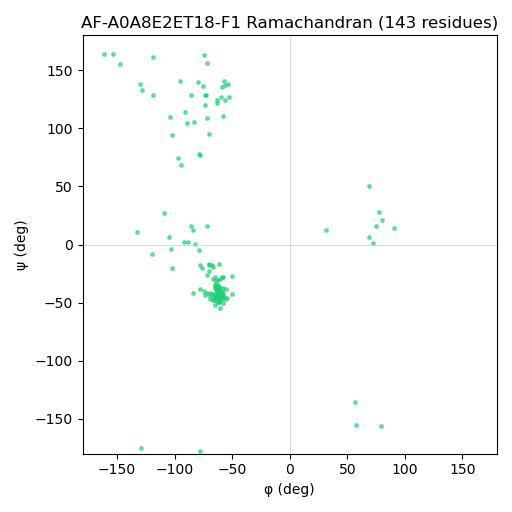 ? 11.508 -1.842 -3.485 1.00 98.06 79 LYS A O 1
ATOM 611 N N . MET A 1 80 ? 9.487 -2.103 -2.580 1.00 98.19 80 MET A N 1
ATOM 612 C CA . MET A 1 80 ? 9.837 -3.298 -1.798 1.00 98.19 80 MET A CA 1
ATOM 613 C C . MET A 1 80 ? 9.617 -4.629 -2.538 1.00 98.19 80 MET A C 1
ATOM 615 O O . MET A 1 80 ? 9.883 -5.699 -1.987 1.00 98.19 80 MET A O 1
ATOM 619 N N . GLY A 1 81 ? 9.191 -4.592 -3.806 1.00 98.06 81 GLY A N 1
ATOM 620 C CA . GLY A 1 81 ? 9.103 -5.791 -4.641 1.00 98.06 81 GLY A CA 1
ATOM 621 C C . GLY A 1 81 ? 7.890 -6.691 -4.350 1.00 98.06 81 GLY A C 1
ATOM 622 O O . GLY A 1 81 ? 7.961 -7.902 -4.573 1.00 98.06 81 GLY A O 1
ATOM 623 N N . HIS A 1 82 ? 6.784 -6.129 -3.855 1.00 98.50 82 HIS A N 1
ATOM 624 C CA . HIS A 1 82 ? 5.563 -6.846 -3.463 1.00 98.50 82 HIS A CA 1
ATOM 625 C C . HIS A 1 82 ? 4.497 -6.837 -4.571 1.00 98.50 82 HIS A C 1
ATOM 627 O O . HIS A 1 82 ? 3.499 -6.117 -4.512 1.00 98.50 82 HIS A O 1
ATOM 633 N N . ALA A 1 83 ? 4.706 -7.644 -5.616 1.00 98.19 83 ALA A N 1
ATOM 634 C CA . ALA A 1 83 ? 3.759 -7.754 -6.735 1.00 98.19 83 ALA A CA 1
ATOM 635 C C . ALA A 1 83 ? 2.396 -8.351 -6.327 1.00 98.19 83 ALA A C 1
ATOM 637 O O . ALA A 1 83 ? 1.373 -8.040 -6.930 1.00 98.19 83 ALA A O 1
ATOM 638 N N . ASP A 1 84 ? 2.377 -9.188 -5.293 1.00 98.38 84 ASP A N 1
ATOM 639 C CA . ASP A 1 84 ? 1.175 -9.753 -4.676 1.00 98.38 84 ASP A CA 1
ATOM 640 C C . ASP A 1 84 ? 0.287 -8.682 -4.025 1.00 98.38 84 ASP A C 1
ATOM 642 O O . ASP A 1 84 ? -0.934 -8.715 -4.177 1.00 98.38 84 ASP A O 1
ATOM 646 N N . VAL A 1 85 ? 0.892 -7.689 -3.370 1.00 98.56 85 VAL A N 1
ATOM 647 C CA . VAL A 1 85 ? 0.176 -6.520 -2.839 1.00 98.56 85 VAL A CA 1
ATOM 648 C C . VAL A 1 85 ? -0.411 -5.670 -3.966 1.00 98.56 85 VAL A C 1
ATOM 650 O O . VAL A 1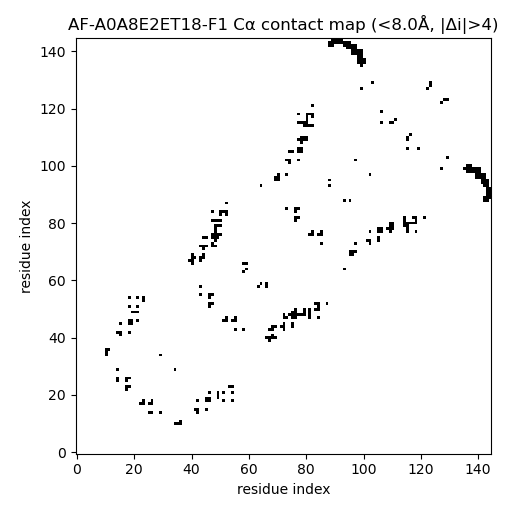 85 ? -1.559 -5.239 -3.865 1.00 98.56 85 VAL A O 1
ATOM 653 N N . LEU A 1 86 ? 0.339 -5.436 -5.048 1.00 98.19 86 LEU A N 1
ATOM 654 C CA . LEU A 1 86 ? -0.166 -4.690 -6.209 1.00 98.19 86 LEU A CA 1
ATOM 655 C C . LEU A 1 86 ? -1.374 -5.396 -6.844 1.00 98.19 86 LEU A C 1
ATOM 657 O O . LEU A 1 86 ? -2.392 -4.764 -7.138 1.00 98.19 86 LEU A O 1
ATOM 661 N N . GLU A 1 87 ? -1.292 -6.720 -6.982 1.00 98.06 87 GLU A N 1
ATOM 662 C CA . GLU A 1 87 ? -2.403 -7.544 -7.455 1.00 98.06 87 GLU A CA 1
ATOM 663 C C . GLU A 1 87 ? -3.608 -7.471 -6.508 1.00 98.06 87 GLU A C 1
ATOM 665 O O . GLU A 1 87 ? -4.747 -7.355 -6.964 1.00 98.06 87 GLU A O 1
ATOM 670 N N . TRP A 1 88 ? -3.379 -7.478 -5.192 1.00 98.31 88 TRP A N 1
ATOM 671 C CA . TRP A 1 88 ? -4.448 -7.306 -4.211 1.00 98.31 88 TRP A CA 1
ATOM 672 C C . TRP A 1 88 ? -5.163 -5.963 -4.379 1.00 98.31 88 TRP A C 1
ATOM 674 O O . TRP A 1 88 ? -6.392 -5.937 -4.463 1.00 98.31 88 TRP A O 1
ATOM 684 N N . TRP A 1 89 ? -4.417 -4.858 -4.497 1.00 97.38 89 TRP A N 1
ATOM 685 C CA . TRP A 1 89 ? -5.005 -3.530 -4.699 1.00 97.38 89 TRP A CA 1
ATOM 686 C C . TRP A 1 89 ? -5.857 -3.480 -5.962 1.00 97.38 89 TRP A C 1
ATOM 688 O O . TRP A 1 89 ? -7.005 -3.041 -5.893 1.00 97.38 89 TRP A O 1
ATOM 698 N N . LYS A 1 90 ? -5.356 -4.028 -7.075 1.00 95.75 90 LYS A N 1
ATOM 699 C CA . LYS A 1 90 ? -6.119 -4.143 -8.323 1.00 95.75 90 LYS A CA 1
ATOM 700 C C . LYS A 1 90 ? -7.429 -4.918 -8.131 1.00 95.75 90 LYS A C 1
ATOM 702 O O . LYS A 1 90 ? -8.477 -4.478 -8.593 1.00 95.75 90 LYS A O 1
ATOM 707 N N . ARG A 1 91 ? -7.387 -6.053 -7.426 1.00 96.56 91 ARG A N 1
ATOM 708 C CA . ARG A 1 91 ? -8.551 -6.932 -7.198 1.00 96.56 91 ARG A CA 1
ATOM 709 C C . ARG A 1 91 ? -9.516 -6.428 -6.127 1.00 96.56 91 ARG A C 1
ATOM 711 O O . ARG A 1 91 ? -10.649 -6.894 -6.073 1.00 96.56 91 ARG A O 1
ATOM 718 N N . SER A 1 92 ? -9.086 -5.503 -5.272 1.00 94.69 92 SER A N 1
ATOM 719 C CA . SER A 1 92 ? -9.883 -5.002 -4.144 1.00 94.69 92 SER A CA 1
ATOM 720 C C . SER A 1 92 ? -11.117 -4.184 -4.563 1.00 94.69 92 SER A C 1
ATOM 722 O O . SER A 1 92 ? -12.012 -3.951 -3.739 1.00 94.69 92 SER A O 1
ATOM 724 N N . GLY A 1 93 ? -11.141 -3.712 -5.817 1.00 91.50 93 GLY A N 1
ATOM 725 C CA . GLY A 1 93 ? -12.137 -2.777 -6.346 1.00 91.50 93 GLY A CA 1
ATOM 726 C C . GLY A 1 93 ? -11.987 -1.344 -5.818 1.00 91.50 93 GLY A C 1
ATOM 727 O O . GLY A 1 93 ? -12.790 -0.478 -6.160 1.00 91.50 93 GLY A O 1
ATOM 728 N N . LEU A 1 94 ? -10.982 -1.072 -4.979 1.00 93.31 94 LEU A N 1
ATOM 729 C CA . LEU A 1 94 ? -10.658 0.279 -4.534 1.00 93.31 94 LEU A CA 1
ATOM 730 C C . LEU A 1 94 ? -9.952 1.040 -5.653 1.00 93.31 94 LEU A C 1
ATOM 732 O O . LEU A 1 94 ? -9.051 0.517 -6.302 1.00 93.31 94 LEU A O 1
ATOM 736 N N . ARG A 1 95 ? -10.351 2.295 -5.858 1.00 94.06 95 ARG A N 1
ATOM 737 C CA . ARG A 1 95 ? -9.746 3.173 -6.861 1.00 94.06 95 ARG A CA 1
ATOM 738 C C . ARG A 1 95 ? -8.497 3.808 -6.270 1.00 94.06 95 ARG A C 1
ATOM 740 O O . ARG A 1 95 ? -8.609 4.701 -5.434 1.00 94.06 95 ARG A O 1
ATOM 747 N N . VAL A 1 96 ? -7.326 3.344 -6.697 1.00 93.62 96 VAL A N 1
ATOM 748 C CA . VAL A 1 96 ? -6.049 3.917 -6.255 1.00 93.62 96 VAL A CA 1
ATOM 749 C C . VAL A 1 96 ? -5.470 4.771 -7.371 1.00 93.62 96 VAL A C 1
ATOM 751 O O . VAL A 1 96 ? -5.058 4.254 -8.408 1.00 93.62 96 VAL A O 1
ATOM 754 N N . GLU A 1 97 ? -5.463 6.085 -7.173 1.00 93.25 97 GLU A N 1
ATOM 755 C CA . GLU A 1 97 ? -4.845 7.018 -8.114 1.00 93.25 97 GLU A CA 1
ATOM 756 C C . GLU A 1 97 ? -3.329 7.054 -7.908 1.00 93.25 97 GLU A C 1
ATOM 758 O O . GLU A 1 97 ? -2.848 7.037 -6.775 1.00 93.25 97 GLU A O 1
ATOM 763 N N . TYR A 1 98 ? -2.566 7.104 -8.995 1.00 93.00 98 TYR A N 1
ATOM 764 C CA . TYR A 1 98 ? -1.110 7.200 -8.954 1.00 93.00 98 TYR A CA 1
ATOM 765 C C . TYR A 1 98 ? -0.576 7.994 -10.142 1.00 93.00 98 TYR A C 1
ATOM 767 O O . TYR A 1 98 ? -1.211 8.065 -11.195 1.00 93.00 98 TYR A O 1
ATOM 775 N N . LYS A 1 99 ? 0.612 8.578 -9.987 1.00 90.19 99 LYS A N 1
ATOM 776 C CA . LYS A 1 99 ? 1.339 9.202 -11.094 1.00 90.19 99 LYS A CA 1
ATOM 777 C C . LYS A 1 99 ? 2.340 8.213 -11.664 1.00 90.19 99 LYS A C 1
ATOM 779 O O . LYS A 1 99 ? 2.992 7.492 -10.911 1.00 90.19 99 LYS A O 1
ATOM 784 N N . THR A 1 100 ? 2.475 8.203 -12.985 1.00 89.06 100 THR A N 1
ATOM 785 C CA . THR A 1 100 ? 3.459 7.364 -13.683 1.00 89.06 100 THR A CA 1
ATOM 786 C C . THR A 1 100 ? 4.873 7.599 -13.140 1.00 89.06 100 THR A C 1
ATOM 788 O O . THR A 1 100 ? 5.536 6.627 -12.790 1.00 89.06 100 THR A O 1
ATOM 791 N N . CYS A 1 101 ? 5.282 8.864 -12.966 1.00 88.19 101 CYS A N 1
ATOM 792 C CA . CYS A 1 101 ? 6.603 9.219 -12.438 1.00 88.19 101 CYS A CA 1
ATOM 793 C C . CYS A 1 101 ? 6.893 8.626 -11.050 1.00 88.19 101 CYS A C 1
ATOM 795 O O . CYS A 1 101 ? 7.980 8.104 -10.839 1.00 88.19 101 CYS A O 1
ATOM 797 N N . ASP A 1 102 ? 5.917 8.627 -10.132 1.00 92.19 102 ASP A N 1
ATOM 798 C CA . ASP A 1 102 ? 6.112 8.101 -8.772 1.00 92.19 102 ASP A CA 1
ATOM 799 C C . ASP A 1 102 ? 6.389 6.587 -8.793 1.00 92.19 102 ASP A C 1
ATOM 801 O O . ASP A 1 102 ? 7.123 6.060 -7.960 1.00 92.19 102 ASP A O 1
ATOM 805 N N . ILE A 1 103 ? 5.780 5.866 -9.741 1.00 94.19 103 ILE A N 1
ATOM 806 C CA . ILE A 1 103 ? 5.991 4.424 -9.910 1.00 94.19 103 ILE A CA 1
ATOM 807 C C . ILE A 1 103 ? 7.314 4.140 -10.620 1.00 94.19 103 ILE A C 1
ATOM 809 O O . ILE A 1 103 ? 7.990 3.182 -10.257 1.00 94.19 103 ILE A O 1
ATOM 813 N N . GLU A 1 104 ? 7.695 4.950 -11.606 1.00 90.94 104 GLU A N 1
ATOM 814 C CA . GLU A 1 104 ? 8.994 4.841 -12.281 1.00 90.94 104 GLU A CA 1
ATOM 815 C C . GLU A 1 104 ? 10.149 5.058 -11.300 1.00 90.94 104 GLU A C 1
ATOM 817 O O . GLU A 1 104 ? 11.007 4.184 -11.177 1.00 90.94 104 GLU A O 1
ATOM 822 N N . GLU A 1 105 ? 10.094 6.133 -10.512 1.00 93.00 105 GLU A N 1
ATOM 823 C CA . GLU A 1 105 ? 11.056 6.407 -9.439 1.00 93.00 105 GLU A CA 1
ATOM 824 C C . GLU A 1 105 ? 11.091 5.254 -8.419 1.00 93.00 105 GLU A C 1
ATOM 826 O O . GLU A 1 105 ? 12.156 4.756 -8.054 1.00 93.00 105 GLU A O 1
ATOM 831 N N . ALA A 1 106 ? 9.926 4.733 -8.011 1.00 95.81 106 ALA A N 1
ATOM 832 C CA . ALA A 1 106 ? 9.861 3.589 -7.100 1.00 95.81 106 ALA A CA 1
ATOM 833 C C . ALA A 1 106 ? 10.451 2.299 -7.688 1.00 95.81 106 ALA A C 1
ATOM 835 O O . ALA A 1 106 ? 10.944 1.455 -6.937 1.00 95.81 106 ALA A O 1
ATOM 836 N N . LEU A 1 107 ? 10.367 2.110 -9.006 1.00 95.12 107 LEU A N 1
ATOM 837 C CA . LEU A 1 107 ? 10.985 0.982 -9.694 1.00 95.12 107 LEU A CA 1
ATOM 838 C C . LEU A 1 107 ? 12.506 1.137 -9.748 1.00 95.12 107 LEU A C 1
ATOM 840 O O . LEU A 1 107 ? 13.205 0.140 -9.559 1.00 95.12 107 LEU A O 1
ATOM 844 N N . GLU A 1 108 ? 13.006 2.343 -10.026 1.00 94.31 108 GLU A N 1
ATOM 845 C CA . GLU A 1 108 ? 14.437 2.681 -10.061 1.00 94.31 108 GLU A CA 1
ATOM 846 C C . GLU A 1 108 ? 15.102 2.503 -8.695 1.00 94.31 108 GLU A C 1
ATOM 848 O O . GLU A 1 108 ? 16.112 1.807 -8.609 1.00 94.31 108 GLU A O 1
ATOM 853 N N . ASP A 1 109 ? 14.478 3.009 -7.632 1.00 95.00 109 ASP A N 1
ATOM 854 C CA . ASP A 1 109 ? 14.969 2.860 -6.257 1.00 95.00 109 ASP A CA 1
ATOM 855 C C . ASP A 1 109 ? 14.591 1.515 -5.601 1.00 95.00 109 ASP A C 1
ATOM 857 O O . ASP A 1 109 ? 14.821 1.299 -4.404 1.00 95.00 109 ASP A O 1
ATOM 861 N N . GLY A 1 110 ? 13.887 0.650 -6.330 1.00 95.00 110 GLY A N 1
ATOM 862 C CA . GLY A 1 110 ? 13.298 -0.566 -5.790 1.00 95.00 110 GLY A CA 1
ATOM 863 C C . GLY A 1 110 ? 14.315 -1.672 -5.518 1.00 95.00 110 GLY A C 1
ATOM 864 O O . GLY A 1 110 ? 15.423 -1.689 -6.050 1.00 95.00 110 GLY A O 1
ATOM 865 N N . VAL A 1 111 ? 13.914 -2.656 -4.711 1.00 95.44 111 VAL A N 1
ATOM 866 C CA . VAL A 1 111 ? 14.733 -3.842 -4.433 1.00 95.44 111 VAL A CA 1
ATOM 867 C C . VAL A 1 111 ? 15.111 -4.569 -5.722 1.00 95.44 111 VAL A C 1
ATOM 869 O O . VAL A 1 111 ? 14.281 -4.794 -6.605 1.00 95.44 111 VAL A O 1
ATOM 872 N N . GLU A 1 112 ? 16.364 -5.001 -5.813 1.00 94.06 112 GLU A N 1
ATOM 873 C CA . GLU A 1 112 ? 16.848 -5.774 -6.952 1.00 94.06 112 GLU A CA 1
ATOM 874 C C . GLU A 1 112 ? 16.410 -7.256 -6.890 1.00 94.06 112 GLU A C 1
ATOM 876 O O . GLU A 1 112 ? 15.674 -7.709 -6.006 1.00 94.06 112 GLU A 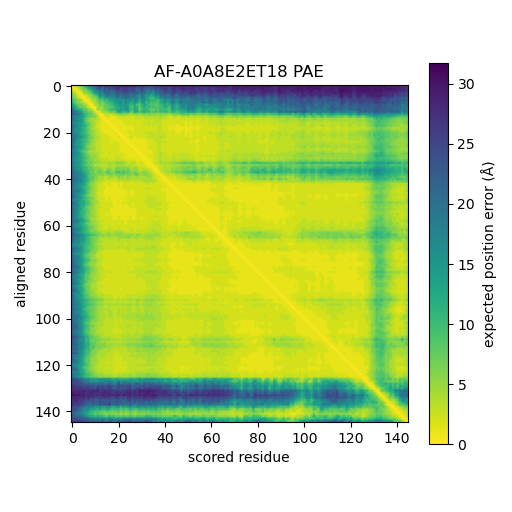O 1
ATOM 881 N N . GLY A 1 113 ? 16.854 -8.051 -7.867 1.00 96.38 113 GLY A N 1
ATOM 882 C CA . GLY A 1 113 ? 16.607 -9.492 -7.903 1.00 96.38 113 GLY A CA 1
ATOM 883 C C . GLY A 1 113 ? 15.209 -9.876 -8.398 1.00 96.38 113 GLY A C 1
ATOM 884 O O . GLY A 1 113 ? 14.569 -9.156 -9.167 1.00 96.38 113 GLY A O 1
ATOM 885 N N . GLU A 1 114 ? 14.744 -11.070 -8.013 1.00 96.94 114 GLU A N 1
ATOM 886 C CA . GLU A 1 114 ? 13.490 -11.629 -8.542 1.00 96.94 114 GLU A CA 1
ATOM 887 C C . GLU A 1 114 ? 12.266 -10.809 -8.141 1.00 96.94 114 GLU A C 1
ATOM 889 O O . GLU A 1 114 ? 11.374 -10.615 -8.962 1.00 96.94 114 GLU A O 1
ATOM 894 N N . ARG A 1 115 ? 12.238 -10.276 -6.916 1.00 96.19 115 ARG A N 1
ATOM 895 C CA . ARG A 1 115 ? 11.112 -9.472 -6.421 1.00 96.19 115 ARG A CA 1
ATOM 896 C C . ARG A 1 115 ? 10.960 -8.162 -7.196 1.00 96.19 115 ARG A C 1
ATOM 898 O O . ARG A 1 115 ? 9.870 -7.882 -7.695 1.00 96.19 115 ARG A O 1
ATOM 905 N N . GLY A 1 116 ? 12.053 -7.424 -7.405 1.00 96.31 116 GLY A N 1
ATOM 906 C CA . GLY A 1 116 ? 12.046 -6.227 -8.252 1.00 96.31 116 GLY A CA 1
ATOM 907 C C . GLY A 1 116 ? 11.641 -6.528 -9.694 1.00 96.31 116 GLY A C 1
ATOM 908 O O . GLY A 1 116 ? 10.772 -5.866 -10.265 1.00 96.31 116 GLY A O 1
ATOM 909 N N . ARG A 1 117 ? 12.204 -7.595 -10.282 1.00 96.19 117 ARG A N 1
ATOM 910 C CA . ARG A 1 117 ? 11.841 -8.036 -11.639 1.00 96.19 117 ARG A CA 1
ATOM 911 C C . ARG A 1 117 ? 10.371 -8.457 -11.740 1.00 96.19 117 ARG A C 1
ATOM 913 O O . ARG A 1 117 ? 9.730 -8.163 -12.749 1.00 96.19 117 ARG A O 1
ATOM 920 N N . ALA A 1 118 ? 9.815 -9.098 -10.714 1.00 97.38 118 ALA A N 1
ATOM 921 C CA . ALA A 1 118 ? 8.407 -9.477 -10.668 1.00 97.38 118 ALA A CA 1
ATOM 922 C C . ALA A 1 118 ? 7.484 -8.254 -10.675 1.00 97.38 118 ALA A C 1
ATOM 924 O O . ALA A 1 118 ? 6.547 -8.220 -11.474 1.00 97.38 118 ALA A O 1
ATOM 925 N N . VAL A 1 119 ? 7.786 -7.234 -9.868 1.00 97.25 119 VAL A N 1
ATOM 926 C CA . VAL A 1 119 ? 7.033 -5.972 -9.849 1.00 97.25 119 VAL A CA 1
ATOM 927 C C . VAL A 1 119 ? 7.134 -5.232 -11.184 1.00 97.25 119 VAL A C 1
ATOM 929 O O . VAL A 1 119 ? 6.105 -4.814 -11.714 1.00 97.25 119 VAL A O 1
ATOM 932 N N . ARG A 1 120 ? 8.326 -5.139 -11.793 1.00 95.25 120 ARG A N 1
AT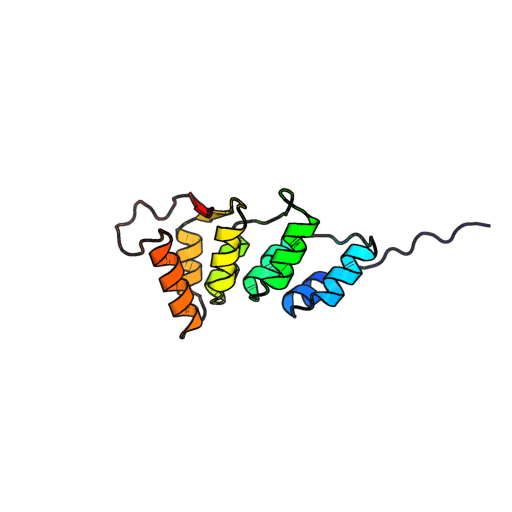OM 933 C CA . ARG A 1 120 ? 8.490 -4.538 -13.135 1.00 95.25 120 ARG A CA 1
ATOM 934 C C . ARG A 1 120 ? 7.613 -5.228 -14.179 1.00 95.25 120 ARG A C 1
ATOM 936 O O . ARG A 1 120 ? 6.905 -4.564 -14.932 1.00 95.25 120 ARG A O 1
ATOM 943 N N . ARG A 1 121 ? 7.609 -6.567 -14.198 1.00 95.50 121 ARG A N 1
ATOM 944 C CA . ARG A 1 121 ? 6.739 -7.344 -15.100 1.00 95.50 121 ARG A CA 1
ATOM 945 C C . ARG A 1 121 ? 5.259 -7.140 -14.793 1.00 95.50 121 ARG A C 1
ATOM 947 O O . ARG A 1 121 ? 4.456 -7.125 -15.722 1.00 95.50 121 ARG A O 1
ATOM 954 N N . TRP A 1 122 ? 4.890 -7.015 -13.520 1.00 96.38 122 TRP A N 1
ATOM 955 C CA . TRP A 1 122 ? 3.511 -6.741 -13.132 1.00 96.38 122 TRP A CA 1
ATOM 956 C C . TRP A 1 122 ? 3.062 -5.381 -13.675 1.00 96.38 122 TRP A C 1
ATOM 958 O O . TRP A 1 122 ? 2.052 -5.319 -14.371 1.00 96.38 122 TRP A O 1
ATOM 968 N N . TRP A 1 123 ? 3.847 -4.321 -13.474 1.00 94.75 123 TRP A N 1
ATOM 969 C CA . TRP A 1 123 ? 3.532 -2.988 -13.994 1.00 94.75 123 TRP A CA 1
ATOM 970 C C . TRP A 1 123 ? 3.472 -2.937 -15.524 1.00 94.75 123 TRP A C 1
ATOM 972 O O . TRP A 1 123 ? 2.520 -2.379 -16.072 1.00 94.75 123 TRP A O 1
ATOM 982 N N . ALA A 1 124 ? 4.407 -3.597 -16.214 1.00 91.50 124 ALA A N 1
ATOM 983 C CA . ALA A 1 124 ? 4.402 -3.693 -17.676 1.00 91.50 124 ALA A CA 1
ATOM 984 C C . ALA A 1 124 ? 3.113 -4.335 -18.226 1.00 91.50 124 ALA A C 1
ATOM 986 O O . ALA A 1 124 ? 2.575 -3.897 -19.240 1.00 91.50 124 ALA A O 1
ATOM 987 N N . ARG A 1 125 ? 2.570 -5.347 -17.534 1.00 92.56 125 ARG A N 1
ATOM 988 C CA . ARG A 1 125 ? 1.296 -5.993 -17.908 1.00 92.56 125 ARG A CA 1
ATOM 989 C C . ARG A 1 125 ? 0.063 -5.164 -17.555 1.00 92.56 125 ARG A C 1
ATOM 991 O O . ARG A 1 125 ? -1.001 -5.411 -18.111 1.00 92.56 125 ARG A O 1
ATOM 998 N N . ASN A 1 126 ? 0.194 -4.214 -16.634 1.00 90.12 126 ASN A N 1
ATOM 999 C CA . ASN A 1 126 ? -0.907 -3.414 -16.100 1.00 90.12 126 ASN A CA 1
ATOM 1000 C C . ASN A 1 126 ? -0.855 -1.948 -16.571 1.00 90.12 126 ASN A C 1
ATOM 1002 O O . ASN A 1 126 ? -1.372 -1.060 -15.901 1.00 90.12 126 ASN A O 1
ATOM 1006 N N . GLY A 1 127 ? -0.264 -1.691 -17.744 1.00 79.62 127 GLY A N 1
ATOM 1007 C CA . GLY A 1 127 ? -0.390 -0.401 -18.433 1.00 79.62 127 GLY A CA 1
ATOM 1008 C C . GLY A 1 127 ? 0.671 0.649 -18.086 1.00 79.62 127 GLY A C 1
ATOM 1009 O O . GLY A 1 127 ? 0.494 1.826 -18.429 1.00 79.62 127 GLY A O 1
ATOM 1010 N N . LEU A 1 128 ? 1.774 0.255 -17.438 1.00 77.25 128 LEU A N 1
ATOM 1011 C CA . LEU A 1 128 ? 2.985 1.074 -17.363 1.00 77.25 128 LEU A CA 1
ATOM 1012 C C . LEU A 1 128 ? 3.886 0.743 -18.562 1.00 77.25 128 LEU A C 1
ATOM 1014 O O . LEU A 1 128 ? 4.507 -0.317 -18.599 1.00 77.25 128 LEU A O 1
ATOM 1018 N N . ASN A 1 129 ? 3.937 1.631 -19.557 1.00 67.19 129 ASN A N 1
ATOM 1019 C CA . ASN A 1 129 ? 4.757 1.443 -20.751 1.00 67.19 129 ASN A CA 1
ATOM 1020 C C . ASN A 1 129 ? 6.026 2.302 -20.650 1.00 67.19 129 ASN A C 1
ATOM 1022 O O . ASN A 1 129 ? 6.013 3.471 -21.017 1.00 67.19 129 ASN A O 1
ATOM 1026 N N . LEU A 1 130 ? 7.116 1.715 -20.152 1.00 64.31 130 LEU A N 1
ATOM 1027 C CA . LEU A 1 130 ? 8.397 2.391 -19.865 1.00 64.31 130 LEU A CA 1
ATOM 1028 C C . LEU A 1 130 ? 9.204 2.781 -21.130 1.00 64.31 130 LEU A C 1
ATOM 1030 O O . LEU A 1 130 ? 10.408 2.997 -21.053 1.00 64.31 130 LEU A O 1
ATOM 1034 N N . GLY A 1 131 ? 8.578 2.793 -22.314 1.00 55.44 131 GLY A N 1
ATOM 1035 C CA . GLY A 1 131 ? 9.271 2.817 -23.609 1.00 55.44 131 GLY A CA 1
ATOM 1036 C C . GLY A 1 131 ? 8.763 3.830 -24.638 1.00 55.44 131 GLY A C 1
ATOM 1037 O O . GLY A 1 131 ? 9.155 3.729 -25.797 1.00 55.44 131 GLY A O 1
ATOM 1038 N N . VAL A 1 132 ? 7.896 4.783 -24.277 1.00 50.12 132 VAL A N 1
ATOM 1039 C CA . VAL A 1 132 ? 7.335 5.760 -25.235 1.00 50.12 132 VAL A CA 1
ATOM 1040 C C . VAL A 1 132 ? 7.502 7.197 -24.738 1.00 50.12 132 VAL A C 1
ATOM 1042 O O . VAL A 1 132 ? 7.266 7.502 -23.575 1.00 50.12 132 VAL A O 1
ATOM 1045 N N . GLY A 1 133 ? 7.970 8.070 -25.635 1.00 50.81 133 GLY A N 1
ATOM 1046 C CA . GLY A 1 133 ? 8.558 9.379 -25.339 1.00 50.81 133 GLY A CA 1
ATOM 1047 C C . GLY A 1 133 ? 7.732 10.331 -24.462 1.00 50.81 133 GLY A C 1
ATOM 1048 O O . GLY A 1 133 ? 6.580 10.636 -24.764 1.00 50.81 133 GLY A O 1
ATOM 1049 N N . THR A 1 134 ? 8.390 10.800 -23.393 1.00 52.00 134 THR A N 1
ATOM 1050 C CA . THR A 1 134 ? 8.363 12.102 -22.673 1.00 52.00 134 THR A CA 1
ATOM 1051 C C . THR A 1 134 ? 7.096 12.973 -22.584 1.00 52.00 134 THR A C 1
ATOM 1053 O O . THR A 1 134 ? 7.176 14.091 -22.077 1.00 52.00 134 THR A O 1
ATOM 1056 N N . SER A 1 135 ? 5.901 12.492 -22.926 1.00 55.06 135 SER A N 1
ATOM 1057 C CA . SER A 1 135 ? 4.643 13.252 -22.778 1.00 55.06 135 SER A CA 1
ATOM 1058 C C . SER A 1 135 ? 3.606 12.600 -21.851 1.00 55.06 135 SER A C 1
ATOM 1060 O O . SER A 1 135 ? 2.630 13.249 -21.480 1.00 55.06 135 SER A O 1
ATOM 1062 N N . GLU A 1 136 ? 3.830 11.361 -21.391 1.00 59.00 136 GLU A N 1
ATOM 1063 C CA . GLU A 1 136 ? 2.905 10.645 -20.488 1.00 59.00 136 GLU A CA 1
ATOM 1064 C C . GLU A 1 136 ? 3.335 10.585 -19.005 1.00 59.00 136 GLU A C 1
ATOM 1066 O O . GLU A 1 136 ? 2.566 10.115 -18.164 1.00 59.00 136 GLU A O 1
ATOM 1071 N N . TRP A 1 137 ? 4.516 11.095 -18.646 1.00 60.50 137 TRP A N 1
ATOM 1072 C CA . TRP A 1 137 ? 5.120 10.947 -17.307 1.00 60.50 137 TRP A CA 1
ATOM 1073 C C . TRP A 1 137 ? 4.361 11.670 -16.177 1.00 60.50 137 TRP A C 1
ATOM 1075 O O . TRP A 1 137 ? 4.321 11.181 -15.050 1.00 60.50 137 TRP A O 1
ATOM 1085 N N . MET A 1 138 ? 3.677 12.782 -16.481 1.00 62.03 138 MET A N 1
ATOM 1086 C CA . MET A 1 138 ? 2.831 13.518 -15.521 1.00 62.03 138 MET A CA 1
ATOM 1087 C C . MET A 1 138 ? 1.373 13.032 -15.457 1.00 62.03 138 MET A C 1
ATOM 1089 O O . MET A 1 138 ? 0.562 13.624 -14.742 1.00 62.03 138 MET A O 1
ATOM 1093 N N . ARG A 1 139 ? 0.988 11.984 -16.201 1.00 72.56 139 ARG A N 1
ATOM 1094 C CA . ARG A 1 139 ? -0.405 11.513 -16.192 1.00 72.56 139 ARG A CA 1
ATOM 1095 C C . ARG A 1 139 ? -0.742 10.805 -14.880 1.00 72.56 139 ARG A C 1
ATOM 1097 O O . ARG A 1 139 ? -0.075 9.846 -14.492 1.00 72.56 139 ARG A O 1
ATOM 1104 N N . THR A 1 140 ? -1.836 11.236 -14.257 1.00 80.69 140 THR A N 1
ATOM 1105 C CA . THR A 1 140 ? -2.516 10.471 -13.211 1.00 80.69 140 THR A CA 1
ATOM 1106 C C . THR A 1 140 ? -3.255 9.298 -13.852 1.00 80.69 140 THR A C 1
ATOM 1108 O O . THR A 1 140 ? -4.011 9.477 -14.809 1.00 80.69 140 THR A O 1
ATOM 1111 N N . LYS A 1 141 ? -3.033 8.096 -13.327 1.00 87.12 141 LYS A N 1
ATOM 1112 C CA . LYS A 1 141 ? -3.718 6.855 -13.695 1.00 87.12 141 LYS A CA 1
ATOM 1113 C C . LYS A 1 141 ? -4.447 6.297 -12.476 1.00 87.12 141 LYS A C 1
ATOM 1115 O O . LYS A 1 141 ? -4.152 6.665 -11.343 1.00 87.12 141 LYS A O 1
ATOM 1120 N N . VAL A 1 142 ? -5.406 5.408 -12.715 1.00 86.69 142 VAL A N 1
ATOM 1121 C CA . VAL A 1 142 ? -6.168 4.734 -11.658 1.00 86.69 142 VAL A CA 1
ATOM 1122 C C . VAL A 1 142 ? -5.932 3.239 -11.772 1.00 86.69 142 VAL A C 1
ATOM 1124 O O . VAL A 1 142 ? -6.098 2.668 -12.848 1.00 86.69 142 VAL A O 1
ATOM 1127 N N . LEU A 1 143 ? -5.561 2.611 -10.660 1.00 85.12 143 LEU A N 1
ATOM 1128 C CA . LEU A 1 143 ? -5.550 1.164 -10.534 1.00 85.12 143 LEU A CA 1
ATOM 1129 C C . LEU A 1 143 ? -6.909 0.704 -9.990 1.00 85.12 143 LEU A C 1
ATOM 1131 O O . LEU A 1 143 ? -7.268 1.029 -8.859 1.00 85.12 143 LEU A O 1
ATOM 1135 N N . CYS A 1 144 ? -7.658 -0.032 -10.807 1.00 80.56 144 CYS A N 1
ATOM 1136 C CA . CYS A 1 144 ? -8.894 -0.721 -10.437 1.00 80.56 144 CYS A CA 1
ATOM 1137 C C . CYS A 1 144 ? -9.112 -1.944 -11.350 1.00 80.56 144 CYS A C 1
ATOM 1139 O O . CYS A 1 144 ? -8.445 -2.070 -12.381 1.00 80.56 144 CYS A O 1
ATOM 1141 N N . SER A 1 145 ? -10.003 -2.855 -10.944 1.00 63.91 145 SER A N 1
ATOM 1142 C CA . SER A 1 145 ? -10.408 -4.045 -11.712 1.00 63.91 145 SER A CA 1
ATOM 1143 C C . SER A 1 145 ? -11.270 -3.708 -12.919 1.00 63.91 145 SER A C 1
ATOM 1145 O O . SER A 1 145 ? -12.188 -2.877 -12.725 1.00 63.91 145 SER A O 1
#